Protein AF-A0A917U097-F1 (afdb_monomer_lite)

Organism: NCBI:tx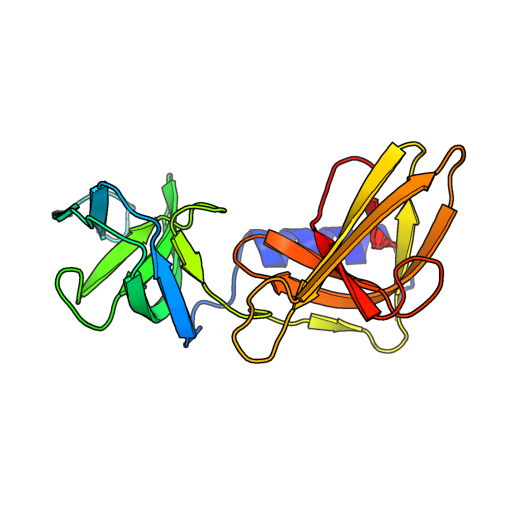id1763543

Foldseek 3Di:
DPPDQVVVVVVVVVCQVDPPWFWKAKKKAAAAKWKFFDADLQLDTPDIDIDGGRGIDIFIFGTWDQRHPPGIWTAGCDDPRHRTTTHQDQPGIFGADQAPKDFDVVWWKKKAAFAKFKWFDADPRLDGPDIDIDGDRHIDMFTFGIWGCHRNFIWTQTCDDPQHRTTTGDDPRIRID

Structure (mmCIF, N/CA/C/O backbone):
data_AF-A0A917U097-F1
#
_entry.id   AF-A0A917U097-F1
#
loop_
_atom_site.group_PDB
_atom_site.id
_atom_site.type_symbol
_atom_site.label_atom_id
_atom_site.label_alt_id
_atom_site.label_comp_id
_atom_site.label_asym_id
_atom_site.label_entity_id
_atom_site.label_seq_id
_atom_site.pdbx_PDB_ins_code
_atom_site.Cartn_x
_atom_site.Cartn_y
_atom_site.Cartn_z
_atom_site.occupancy
_atom_site.B_iso_or_equiv
_atom_site.auth_seq_id
_atom_site.auth_comp_id
_atom_site.auth_asym_id
_atom_site.auth_atom_id
_atom_site.pdbx_PDB_model_num
ATOM 1 N N . MET A 1 1 ? -10.148 -5.817 -28.723 1.00 47.31 1 MET A N 1
ATOM 2 C CA . MET A 1 1 ? -9.789 -4.987 -27.550 1.00 47.31 1 MET A CA 1
ATOM 3 C C . MET A 1 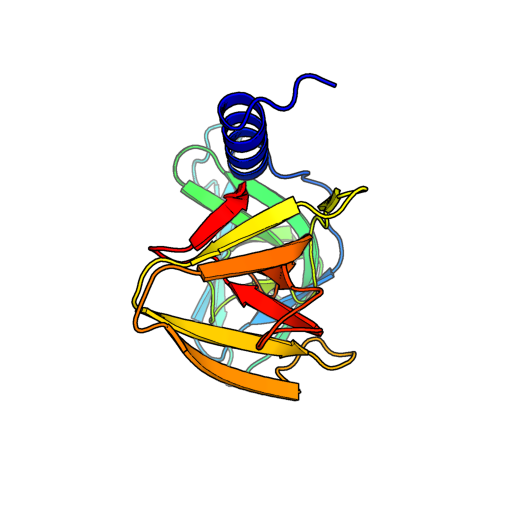1 ? -9.113 -3.718 -28.040 1.00 47.31 1 MET A C 1
ATOM 5 O O . MET A 1 1 ? -8.063 -3.801 -28.669 1.00 47.31 1 MET A O 1
ATOM 9 N N . THR A 1 2 ? -9.734 -2.559 -27.838 1.00 44.84 2 THR A N 1
ATOM 10 C CA . THR A 1 2 ? -9.171 -1.256 -28.214 1.00 44.84 2 THR A CA 1
ATOM 11 C C . THR A 1 2 ? -7.929 -0.998 -27.363 1.00 44.84 2 THR A C 1
ATOM 13 O O . THR A 1 2 ? -8.034 -0.864 -26.148 1.00 44.84 2 THR A O 1
ATOM 16 N N . ARG A 1 3 ? -6.742 -0.968 -27.978 1.00 54.97 3 ARG A N 1
ATOM 17 C CA . ARG A 1 3 ? -5.439 -0.729 -27.327 1.00 54.97 3 ARG A CA 1
ATOM 18 C C . ARG A 1 3 ? -5.280 0.734 -26.869 1.00 54.97 3 ARG A C 1
ATOM 20 O O . ARG A 1 3 ? -4.265 1.354 -27.155 1.00 54.97 3 ARG A O 1
ATOM 27 N N . ALA A 1 4 ? -6.306 1.313 -26.247 1.00 67.19 4 ALA A N 1
ATOM 28 C CA . ALA A 1 4 ? -6.385 2.729 -25.907 1.00 67.19 4 ALA A CA 1
ATOM 29 C C . ALA A 1 4 ? -5.796 2.983 -24.503 1.00 67.19 4 ALA A C 1
ATOM 31 O O . ALA A 1 4 ? -6.428 2.606 -23.511 1.00 67.19 4 ALA A O 1
ATOM 32 N N . PRO A 1 5 ? -4.631 3.652 -24.378 1.00 65.88 5 PRO A N 1
ATOM 33 C CA . PRO A 1 5 ? -3.979 3.885 -23.083 1.00 65.88 5 PRO A CA 1
ATOM 34 C C . PRO A 1 5 ? -4.837 4.697 -22.102 1.00 65.88 5 PRO A C 1
ATOM 36 O O . PRO A 1 5 ? -4.782 4.476 -20.895 1.00 65.88 5 PRO A O 1
ATOM 39 N N . ALA A 1 6 ? -5.677 5.604 -22.618 1.00 72.44 6 ALA A N 1
ATOM 40 C CA . ALA A 1 6 ? -6.589 6.410 -21.808 1.00 72.44 6 ALA A CA 1
ATOM 41 C C . ALA A 1 6 ? -7.612 5.551 -21.043 1.00 72.44 6 ALA A C 1
ATOM 43 O O . ALA A 1 6 ? -7.850 5.778 -19.859 1.00 72.44 6 ALA A O 1
ATOM 44 N N . LEU A 1 7 ? -8.165 4.524 -21.694 1.00 71.31 7 LEU A N 1
ATOM 45 C CA . LEU A 1 7 ? -9.131 3.604 -21.089 1.00 71.31 7 LEU A CA 1
ATOM 46 C C . LEU A 1 7 ? -8.482 2.741 -20.004 1.00 71.31 7 LEU A C 1
ATOM 48 O O . LEU A 1 7 ? -9.064 2.542 -18.942 1.00 71.31 7 LEU A O 1
ATOM 52 N N . ALA A 1 8 ? -7.249 2.287 -20.238 1.00 68.56 8 ALA A N 1
ATOM 53 C CA . ALA A 1 8 ? -6.501 1.526 -19.244 1.00 68.56 8 ALA A CA 1
ATOM 54 C C . ALA A 1 8 ? -6.185 2.372 -17.997 1.00 68.56 8 ALA A C 1
ATOM 56 O O . ALA A 1 8 ? -6.353 1.900 -16.877 1.00 68.56 8 ALA A O 1
ATOM 57 N N . ARG A 1 9 ? -5.820 3.649 -18.182 1.00 70.50 9 ARG A N 1
ATOM 58 C CA . ARG A 1 9 ? -5.611 4.592 -17.074 1.00 70.50 9 ARG A CA 1
ATOM 59 C C . ARG A 1 9 ? -6.892 4.858 -16.276 1.00 70.50 9 ARG A C 1
ATOM 61 O O . ARG A 1 9 ? -6.836 4.896 -15.052 1.00 70.50 9 ARG A O 1
ATOM 68 N N . LEU A 1 10 ? -8.031 5.037 -16.946 1.00 75.44 10 LEU A N 1
ATOM 69 C CA . LEU A 1 10 ? -9.327 5.216 -16.279 1.00 75.44 10 LEU A CA 1
ATOM 70 C C . LEU A 1 10 ? -9.738 3.973 -15.479 1.00 75.44 10 LEU A C 1
ATOM 72 O O . LEU A 1 10 ? -10.243 4.108 -14.369 1.00 75.44 10 LEU A O 1
ATOM 76 N N . ALA A 1 11 ? -9.474 2.772 -15.999 1.00 74.69 11 ALA A N 1
ATOM 77 C CA . ALA A 1 11 ? -9.719 1.528 -15.273 1.00 74.69 11 ALA A CA 1
ATOM 78 C C . ALA A 1 11 ? -8.824 1.396 -14.026 1.00 74.69 11 ALA A C 1
ATOM 80 O O . ALA A 1 11 ? -9.293 0.958 -12.974 1.00 74.69 11 ALA A O 1
ATOM 81 N N . ASP A 1 12 ? -7.555 1.810 -14.121 1.00 71.31 12 ASP A N 1
ATOM 82 C CA . ASP A 1 12 ? -6.637 1.829 -12.980 1.00 71.31 12 ASP A CA 1
ATOM 83 C C . ASP A 1 12 ? -7.121 2.815 -11.892 1.00 71.31 12 ASP A C 1
ATOM 85 O O . ASP A 1 12 ? -7.169 2.431 -10.722 1.00 71.31 12 ASP A O 1
ATOM 89 N N . LEU A 1 13 ? -7.585 4.017 -12.272 1.00 71.50 13 LEU A N 1
ATOM 90 C CA . LEU A 1 13 ? -8.191 5.001 -11.354 1.00 71.50 13 LEU A CA 1
ATOM 91 C C . LEU A 1 13 ? -9.476 4.479 -10.697 1.00 71.50 13 LEU A C 1
ATOM 93 O O . LEU A 1 13 ? -9.617 4.536 -9.478 1.00 71.50 13 LEU A O 1
ATOM 97 N N . LEU A 1 14 ? -10.384 3.890 -11.481 1.00 76.06 14 LEU A N 1
ATOM 98 C CA . LEU A 1 14 ? -11.638 3.337 -10.963 1.00 76.06 14 LEU A CA 1
ATOM 99 C C . LEU A 1 14 ? -11.381 2.291 -9.869 1.00 76.06 14 LEU A C 1
ATOM 101 O O . LEU A 1 14 ? -12.086 2.240 -8.866 1.00 76.06 14 LEU A O 1
ATOM 105 N N . ARG A 1 15 ? -10.341 1.469 -10.020 1.00 74.31 15 ARG A N 1
ATOM 106 C CA . ARG A 1 15 ? -9.974 0.457 -9.021 1.00 74.31 15 ARG A CA 1
ATOM 107 C C . ARG A 1 15 ? -9.357 1.058 -7.751 1.00 74.31 15 ARG A C 1
ATOM 109 O O . ARG A 1 15 ? -9.454 0.456 -6.680 1.00 74.31 15 ARG A O 1
ATOM 116 N N . GLU A 1 16 ? -8.706 2.215 -7.846 1.00 69.00 16 GLU A N 1
ATOM 117 C CA . GLU A 1 16 ? -8.232 2.962 -6.673 1.00 69.00 16 GLU A CA 1
ATOM 118 C C . GLU A 1 16 ? -9.391 3.596 -5.885 1.00 69.00 16 GLU A C 1
ATOM 120 O O . GLU A 1 16 ? -9.354 3.639 -4.643 1.00 69.00 16 GLU A O 1
ATOM 125 N N . ASP A 1 17 ? -10.426 4.040 -6.601 1.00 66.31 17 ASP A N 1
ATOM 126 C CA . ASP A 1 17 ? -11.622 4.661 -6.030 1.00 66.31 17 ASP A CA 1
ATOM 127 C C . ASP A 1 17 ? -12.582 3.629 -5.428 1.00 66.31 17 ASP A C 1
ATOM 129 O O . ASP A 1 17 ? -13.091 3.833 -4.321 1.00 66.31 17 ASP A O 1
ATOM 133 N N . TYR A 1 18 ? -12.744 2.483 -6.097 1.00 67.56 18 TYR A N 1
ATOM 134 C CA . TYR A 1 18 ? -13.654 1.398 -5.723 1.00 67.56 18 TYR A CA 1
ATOM 135 C C . TYR A 1 18 ? -12.886 0.102 -5.417 1.00 67.56 18 TYR A C 1
ATOM 137 O O . TYR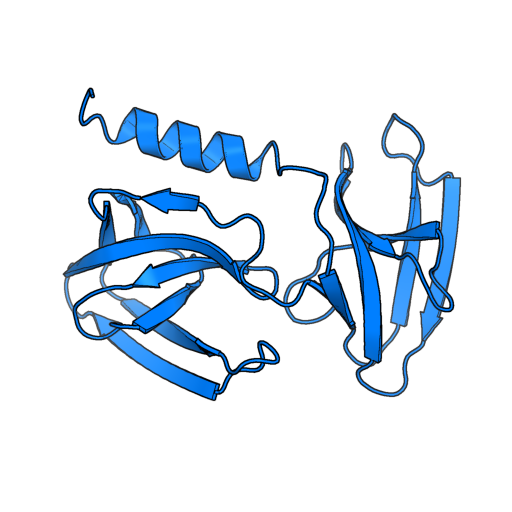 A 1 18 ? -12.930 -0.856 -6.196 1.00 67.56 18 TYR A O 1
ATOM 145 N N . PRO A 1 19 ? -12.155 0.032 -4.287 1.00 65.69 19 PRO A N 1
ATOM 146 C CA . PRO A 1 19 ? -11.470 -1.192 -3.902 1.00 65.69 19 PRO A CA 1
ATOM 147 C C . PRO A 1 19 ? -12.486 -2.304 -3.632 1.00 65.69 19 PRO A C 1
ATOM 149 O O . PRO A 1 19 ? -13.479 -2.085 -2.938 1.00 65.69 19 PRO A O 1
ATOM 152 N N . THR A 1 20 ? -12.211 -3.514 -4.123 1.00 67.75 20 THR A N 1
ATOM 153 C CA . THR A 1 20 ? -13.005 -4.702 -3.793 1.00 67.75 20 THR A CA 1
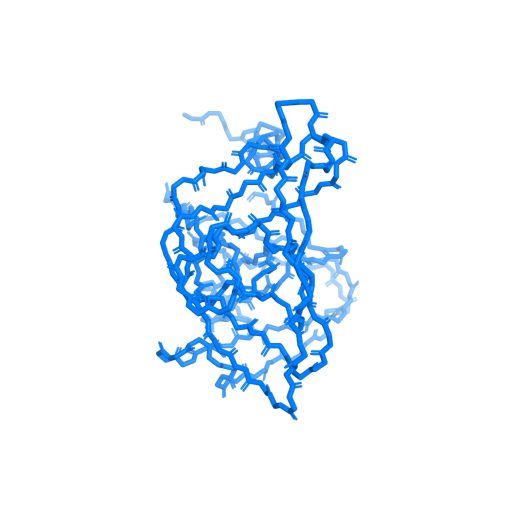ATOM 154 C C . THR A 1 20 ? -13.011 -4.882 -2.269 1.00 67.75 20 THR A C 1
ATOM 156 O O . THR A 1 20 ? -11.934 -5.040 -1.689 1.00 67.75 20 THR A O 1
ATOM 159 N N . PRO A 1 21 ? -14.174 -4.817 -1.596 1.00 63.47 21 PRO A N 1
ATOM 160 C CA . PRO A 1 21 ? -14.207 -4.683 -0.142 1.00 63.47 21 PRO A CA 1
ATOM 161 C C . PRO A 1 21 ? -13.820 -5.978 0.580 1.00 63.47 21 PRO A C 1
ATOM 163 O O . PRO A 1 21 ? -13.131 -5.930 1.599 1.00 63.47 21 PRO A O 1
ATOM 166 N N . ALA A 1 22 ? -14.224 -7.134 0.047 1.00 75.50 22 ALA A N 1
ATOM 167 C CA . ALA A 1 22 ? -13.952 -8.434 0.651 1.00 75.50 22 ALA A CA 1
ATOM 168 C C . ALA A 1 22 ? -12.469 -8.795 0.504 1.00 75.50 22 ALA A C 1
ATOM 170 O O . ALA A 1 22 ? -12.017 -9.252 -0.548 1.00 75.50 22 ALA A O 1
ATOM 171 N N . VAL A 1 23 ? -11.708 -8.561 1.570 1.00 81.38 23 VAL A N 1
ATOM 172 C CA . VAL A 1 23 ? -10.285 -8.865 1.628 1.00 81.38 23 VAL A CA 1
ATOM 173 C C . VAL A 1 23 ? -9.967 -9.455 2.988 1.00 81.38 23 VAL A C 1
ATOM 175 O O . VAL A 1 23 ? -9.967 -8.744 3.992 1.00 81.38 23 VAL A O 1
ATOM 178 N N . SER A 1 24 ? -9.609 -10.734 2.992 1.00 89.44 24 SER A N 1
ATOM 179 C CA . SER A 1 24 ? -9.123 -11.422 4.183 1.00 89.44 24 SER A CA 1
ATOM 180 C C . SER A 1 24 ? -7.601 -11.450 4.216 1.00 89.44 24 SER A C 1
ATOM 182 O O . SER A 1 24 ? -6.954 -11.688 3.196 1.00 89.44 24 SER A O 1
ATOM 184 N N . GLY A 1 25 ? -7.015 -11.219 5.387 1.00 92.38 25 GLY A N 1
ATOM 185 C CA . GLY A 1 25 ? -5.570 -11.321 5.559 1.00 92.38 25 GLY A CA 1
ATOM 186 C C . GLY A 1 25 ? -5.082 -10.824 6.911 1.00 92.38 25 GLY A C 1
ATOM 187 O O . GLY A 1 25 ? -5.863 -10.604 7.836 1.00 92.38 25 GLY A O 1
ATOM 188 N N . VAL A 1 26 ? -3.768 -10.642 7.011 1.00 94.94 26 VAL A N 1
ATOM 189 C CA . VAL A 1 26 ? -3.094 -10.224 8.242 1.00 94.94 26 VAL A CA 1
ATOM 190 C C . VAL A 1 26 ? -2.649 -8.771 8.117 1.00 94.94 26 VAL A C 1
ATOM 192 O O . VAL A 1 26 ? -1.846 -8.422 7.252 1.00 94.94 26 VAL A O 1
ATOM 195 N N . VAL A 1 27 ? -3.147 -7.913 9.002 1.00 95.94 27 VAL A N 1
ATOM 196 C CA . VAL A 1 27 ? -2.674 -6.539 9.165 1.00 95.94 27 VAL A CA 1
ATOM 197 C C . VAL A 1 27 ? -1.518 -6.536 10.154 1.00 95.94 27 VAL A C 1
ATOM 199 O O . VAL A 1 27 ? -1.684 -6.894 11.320 1.00 95.94 27 VAL A O 1
ATOM 202 N N . ARG A 1 28 ? -0.348 -6.088 9.702 1.00 95.81 28 ARG A N 1
ATOM 203 C CA . ARG A 1 28 ? 0.805 -5.813 10.559 1.00 95.81 28 ARG A CA 1
ATOM 204 C C . ARG A 1 28 ? 0.717 -4.396 11.111 1.00 95.81 28 ARG A C 1
ATOM 206 O O . ARG A 1 28 ? 0.591 -3.439 10.344 1.00 95.81 28 ARG A O 1
ATOM 213 N N . PHE A 1 29 ? 0.862 -4.288 12.423 1.00 96.81 29 PHE A N 1
ATOM 214 C CA . PHE A 1 29 ? 0.934 -3.055 13.191 1.00 96.81 29 PHE A CA 1
ATOM 215 C C . PHE A 1 29 ? 2.374 -2.828 13.648 1.00 96.81 29 PHE A C 1
ATOM 217 O O . PHE A 1 29 ? 2.995 -3.744 14.184 1.00 96.81 29 PHE A O 1
ATOM 224 N N . SER A 1 30 ? 2.914 -1.631 13.437 1.00 96.44 30 SER A N 1
ATOM 225 C CA . SER A 1 30 ? 4.176 -1.209 14.051 1.00 96.44 30 SER A CA 1
ATOM 226 C C . SER A 1 30 ? 4.031 -1.084 15.573 1.00 96.44 30 SER A C 1
ATOM 228 O O . SER A 1 30 ? 2.929 -1.131 16.104 1.00 96.44 30 SER A O 1
ATOM 230 N N . ALA A 1 31 ? 5.135 -0.882 16.291 1.00 97.06 31 ALA A N 1
ATOM 231 C CA . ALA A 1 31 ? 5.037 -0.372 17.657 1.00 97.06 31 ALA A CA 1
ATOM 232 C C . ALA A 1 31 ? 4.399 1.035 17.660 1.00 97.06 31 ALA A C 1
ATOM 234 O O . ALA A 1 31 ? 4.497 1.771 16.669 1.00 97.06 31 ALA A O 1
ATOM 235 N N . GLY A 1 32 ? 3.772 1.406 18.775 1.00 97.19 32 GLY A N 1
ATOM 236 C CA . GLY A 1 32 ? 3.142 2.705 18.996 1.00 97.19 32 GLY A CA 1
ATOM 237 C C . GLY A 1 32 ? 1.637 2.630 19.254 1.00 97.19 32 GLY A C 1
ATOM 238 O O . GLY A 1 32 ? 1.073 1.571 19.531 1.00 97.19 32 GLY A O 1
ATOM 239 N N . THR A 1 33 ? 0.989 3.793 19.194 1.00 97.19 33 THR A N 1
ATOM 240 C CA . THR A 1 33 ? -0.451 3.930 19.432 1.00 97.19 33 THR A CA 1
ATOM 241 C C . THR A 1 33 ? -1.237 3.776 18.136 1.00 97.19 33 THR A C 1
ATOM 243 O O . THR A 1 33 ? -0.958 4.416 17.117 1.00 97.19 33 THR A O 1
ATOM 246 N N . HIS A 1 34 ? -2.284 2.964 18.187 1.00 97.62 34 HIS A N 1
ATOM 247 C CA . HIS A 1 34 ? -3.242 2.788 17.112 1.00 97.62 34 HIS A CA 1
ATOM 248 C C . HIS A 1 34 ? -4.651 3.029 17.623 1.00 97.62 34 HIS A C 1
ATOM 250 O O . HIS A 1 34 ? -4.998 2.647 18.735 1.00 97.62 34 HIS A O 1
ATOM 256 N N . ILE A 1 35 ? -5.470 3.641 16.776 1.00 97.50 35 ILE A N 1
ATOM 257 C CA . ILE A 1 35 ? -6.869 3.901 17.080 1.00 97.50 35 ILE A CA 1
ATOM 258 C C . ILE A 1 35 ? -7.710 3.152 16.052 1.00 97.50 35 ILE A C 1
ATOM 260 O O . ILE A 1 35 ? -7.498 3.290 14.843 1.00 97.50 35 ILE A O 1
ATOM 264 N N . GLY A 1 36 ? -8.622 2.324 16.549 1.00 97.75 36 GLY A N 1
ATOM 265 C CA . GLY A 1 36 ? -9.710 1.757 15.771 1.00 97.75 36 GLY A CA 1
ATOM 266 C C . GLY A 1 36 ? -10.954 2.625 15.917 1.00 97.75 36 GLY A C 1
ATOM 267 O O . GLY A 1 36 ? -11.222 3.152 16.996 1.00 97.75 36 GLY A O 1
ATOM 268 N N . TYR A 1 37 ? -11.724 2.748 14.844 1.00 98.25 37 TYR A N 1
ATOM 269 C CA . TYR A 1 37 ? -12.938 3.558 14.790 1.00 98.25 37 TYR A CA 1
ATOM 270 C C . TYR A 1 37 ? -14.137 2.720 14.357 1.00 98.25 37 TYR A C 1
ATOM 272 O O . TYR A 1 37 ? -13.994 1.742 13.630 1.00 98.25 37 TYR A O 1
ATOM 280 N N . GLN A 1 38 ? -15.328 3.125 14.763 1.00 97.88 38 GLN A N 1
ATOM 281 C CA . GLN A 1 38 ? -16.568 2.746 14.099 1.00 97.88 38 GLN A CA 1
ATOM 282 C C . GLN A 1 38 ? -17.124 3.983 13.410 1.00 97.88 38 GLN A C 1
ATOM 284 O O . GLN A 1 38 ? -16.989 5.096 13.925 1.00 97.88 38 GLN A O 1
ATOM 289 N N . PHE A 1 39 ? -17.710 3.781 12.235 1.00 96.62 39 PHE A N 1
ATOM 290 C CA . PHE A 1 39 ? -18.291 4.854 11.445 1.00 96.62 39 PHE A CA 1
ATOM 291 C C . PHE A 1 39 ? -19.760 4.562 11.168 1.00 96.62 39 PHE A C 1
ATOM 293 O O . PHE A 1 39 ? -20.130 3.406 10.958 1.00 96.62 39 PHE A O 1
ATOM 300 N N . ASN A 1 40 ? -20.584 5.606 11.124 1.00 94.25 40 ASN A N 1
ATOM 301 C CA . ASN A 1 40 ? -21.899 5.509 10.499 1.00 94.25 40 ASN A CA 1
ATOM 302 C C . ASN A 1 40 ? -21.781 5.569 8.963 1.00 94.25 40 ASN A C 1
ATOM 304 O O . ASN A 1 40 ? -20.693 5.751 8.410 1.00 94.25 40 ASN A O 1
ATOM 308 N N . ALA A 1 41 ? -22.916 5.452 8.268 1.00 90.19 41 ALA A N 1
ATOM 309 C CA . ALA A 1 41 ? -22.964 5.484 6.805 1.00 90.19 41 ALA A CA 1
ATOM 310 C C . ALA A 1 41 ? -22.419 6.791 6.191 1.00 90.19 41 ALA A C 1
ATOM 312 O O . ALA A 1 41 ? -21.909 6.766 5.078 1.00 90.19 41 ALA A O 1
ATOM 313 N N . ALA A 1 42 ? -22.464 7.908 6.926 1.00 93.12 42 ALA A N 1
ATOM 314 C CA . ALA A 1 42 ? -21.923 9.198 6.493 1.00 93.12 42 ALA A CA 1
ATOM 315 C C . ALA A 1 42 ? -20.412 9.362 6.772 1.00 93.12 42 ALA A C 1
ATOM 317 O O . ALA A 1 42 ? -19.850 10.429 6.526 1.00 93.12 42 ALA A O 1
ATOM 318 N N . GLY A 1 43 ? -19.737 8.345 7.324 1.00 93.00 43 GLY A N 1
ATOM 319 C CA . GLY A 1 43 ? -18.312 8.412 7.676 1.00 93.00 43 GLY A CA 1
ATOM 320 C C . GLY A 1 43 ? -18.010 9.188 8.968 1.00 93.00 43 GLY A C 1
ATOM 321 O O . GLY A 1 43 ? -16.851 9.538 9.236 1.00 93.00 43 GLY A O 1
ATOM 322 N N . GLN A 1 44 ? -19.026 9.467 9.790 1.00 95.12 44 GLN A N 1
ATOM 323 C CA . GLN A 1 44 ? -18.852 10.085 11.107 1.00 95.12 44 GLN A CA 1
ATOM 324 C C . GLN A 1 44 ? -18.458 9.026 12.134 1.00 95.12 44 GLN A C 1
ATOM 326 O O . GLN A 1 44 ? -18.969 7.908 12.102 1.00 95.12 44 GLN A O 1
ATOM 331 N N . ILE A 1 45 ? -17.548 9.379 13.042 1.00 97.50 45 ILE A N 1
ATOM 332 C CA . ILE A 1 45 ? -17.067 8.471 14.088 1.00 97.50 45 ILE A CA 1
ATOM 333 C C . ILE A 1 45 ? -18.182 8.279 15.118 1.00 97.50 45 ILE A C 1
ATOM 335 O O . ILE A 1 45 ? -18.623 9.250 15.725 1.00 97.50 45 ILE A O 1
ATOM 339 N N . THR A 1 46 ? -18.608 7.037 15.329 1.00 97.88 46 THR A N 1
ATOM 340 C CA . THR A 1 46 ? -19.604 6.665 16.349 1.00 97.88 46 THR A CA 1
ATOM 341 C C . THR A 1 46 ? -18.964 6.050 17.588 1.00 97.88 46 THR A C 1
ATOM 343 O O . THR A 1 46 ? -19.503 6.162 18.683 1.00 97.88 46 THR A O 1
ATOM 346 N N . ALA A 1 47 ? -17.791 5.434 17.434 1.00 97.94 47 ALA A N 1
ATOM 347 C CA . ALA A 1 47 ? -16.986 4.925 18.535 1.00 97.94 47 ALA A CA 1
ATOM 348 C C . ALA A 1 47 ? -15.502 4.942 18.166 1.00 97.94 47 ALA A C 1
ATOM 350 O O . ALA A 1 47 ? -15.134 4.861 16.992 1.00 97.94 47 ALA A O 1
ATOM 351 N N . GLN A 1 48 ? -14.638 4.990 19.176 1.00 97.81 48 GLN A N 1
ATOM 352 C CA . GLN A 1 48 ? -13.197 4.844 19.007 1.00 97.81 48 GLN A CA 1
ATOM 353 C C . GLN A 1 48 ? -12.599 4.001 20.129 1.00 97.81 48 GLN A C 1
ATOM 355 O O . GLN A 1 48 ? -13.113 3.986 21.247 1.00 97.81 48 GLN A O 1
ATOM 360 N N . LYS A 1 49 ? -11.503 3.306 19.831 1.00 98.19 49 LYS A N 1
ATOM 361 C CA . LYS A 1 49 ? -10.752 2.506 20.799 1.00 98.19 49 LYS A CA 1
ATOM 362 C C . LYS A 1 49 ? -9.259 2.648 20.541 1.00 98.19 49 LYS A C 1
ATOM 364 O O . LYS A 1 49 ? -8.809 2.469 19.411 1.00 98.19 49 LYS A O 1
ATOM 369 N N . SER A 1 50 ? -8.507 2.961 21.592 1.00 97.19 50 SER A N 1
ATOM 370 C CA . SER A 1 50 ? -7.049 3.081 21.543 1.00 97.19 50 SER A CA 1
ATOM 371 C C . SER A 1 50 ? -6.376 1.761 21.922 1.00 97.19 50 SER A C 1
ATOM 373 O O . SER A 1 50 ? -6.846 1.043 22.804 1.00 97.19 50 SER A O 1
ATOM 375 N N . LEU A 1 51 ? -5.271 1.453 21.255 1.00 97.25 51 LEU A N 1
ATOM 376 C CA . LEU A 1 51 ? -4.396 0.318 21.511 1.00 97.25 51 LEU A CA 1
ATOM 377 C C . LEU A 1 51 ? -2.948 0.806 21.455 1.00 97.25 51 LEU A C 1
ATOM 379 O O . LEU A 1 51 ? -2.509 1.313 20.425 1.00 97.25 51 LEU A O 1
ATOM 383 N N . PHE A 1 52 ? -2.198 0.606 22.534 1.00 97.75 52 PHE A N 1
ATOM 384 C CA . PHE A 1 52 ? -0.753 0.806 22.545 1.00 97.75 52 PHE A CA 1
ATOM 385 C C . PHE A 1 52 ? -0.030 -0.531 22.367 1.00 97.75 52 PHE A C 1
ATOM 387 O O . PHE A 1 52 ? -0.356 -1.513 23.035 1.00 97.75 52 PHE A O 1
ATOM 394 N N . LEU A 1 53 ? 0.963 -0.562 21.479 1.00 97.75 53 LEU A N 1
ATOM 395 C CA . LEU A 1 53 ? 1.815 -1.718 21.229 1.00 97.75 53 LEU A CA 1
ATOM 396 C C . LEU A 1 53 ? 3.278 -1.364 21.513 1.00 97.75 53 LEU A C 1
ATOM 398 O O . LEU A 1 53 ? 3.851 -0.500 20.855 1.00 97.75 53 LEU A O 1
ATOM 402 N N . SER A 1 54 ? 3.916 -2.076 22.444 1.00 97.25 54 SER A N 1
ATOM 403 C CA . SER A 1 54 ? 5.347 -1.899 22.750 1.00 97.25 54 SER A CA 1
ATOM 404 C C . SER A 1 54 ? 6.281 -2.465 21.673 1.00 97.25 54 SER A C 1
ATOM 406 O O . SER A 1 54 ? 7.467 -2.150 21.645 1.00 97.25 54 SER A O 1
ATOM 408 N N . ARG A 1 55 ? 5.755 -3.303 20.776 1.00 96.75 55 ARG A N 1
ATOM 409 C CA . ARG A 1 55 ? 6.467 -3.928 19.656 1.00 96.75 55 ARG A CA 1
ATOM 410 C C . ARG A 1 55 ? 5.512 -4.158 18.491 1.00 96.75 55 ARG A C 1
ATOM 412 O O . ARG A 1 55 ? 4.299 -4.128 18.675 1.00 96.75 55 ARG A O 1
ATOM 419 N N . THR A 1 56 ? 6.059 -4.445 17.313 1.00 95.44 56 THR A N 1
ATOM 420 C CA . THR A 1 56 ? 5.266 -4.869 16.153 1.00 95.44 56 THR A CA 1
ATOM 421 C C . THR A 1 56 ? 4.354 -6.041 16.522 1.00 95.44 56 THR A C 1
ATOM 423 O O . THR A 1 56 ? 4.788 -6.987 17.180 1.00 95.44 56 THR A O 1
ATOM 426 N N . SER A 1 57 ? 3.102 -5.982 16.079 1.00 96.56 57 SER A N 1
ATOM 427 C CA . SER A 1 57 ? 2.104 -7.033 16.278 1.00 96.56 57 SER A CA 1
ATOM 428 C C . SER A 1 57 ? 1.274 -7.231 15.009 1.00 96.56 57 SER A C 1
ATOM 430 O O . SER A 1 57 ? 1.445 -6.518 14.017 1.00 96.56 57 SER A O 1
ATOM 432 N N . ALA A 1 58 ? 0.381 -8.212 15.019 1.00 96.00 58 ALA A N 1
ATOM 433 C CA . ALA A 1 58 ? -0.478 -8.529 13.892 1.00 96.00 58 ALA A CA 1
ATOM 434 C C . ALA A 1 58 ? -1.904 -8.851 14.348 1.00 96.00 58 ALA A C 1
ATOM 436 O O . ALA A 1 58 ? -2.113 -9.378 15.439 1.00 96.00 58 ALA A O 1
ATOM 437 N N . ALA A 1 59 ? -2.875 -8.540 13.494 1.00 97.19 59 ALA A N 1
ATOM 438 C CA . ALA A 1 59 ? -4.272 -8.920 13.669 1.00 97.19 59 ALA A CA 1
ATOM 439 C C . ALA A 1 59 ? -4.887 -9.284 12.314 1.00 97.19 59 ALA A C 1
ATOM 441 O O . ALA A 1 59 ? -4.395 -8.871 11.264 1.00 97.19 59 ALA A O 1
ATOM 442 N N . ASN A 1 60 ? -5.969 -10.046 12.334 1.00 96.94 60 ASN A N 1
ATOM 443 C CA . ASN A 1 60 ? -6.692 -10.448 11.141 1.00 96.94 60 ASN A CA 1
ATOM 444 C C . ASN A 1 60 ? -7.655 -9.342 10.701 1.00 96.94 60 ASN A C 1
ATOM 446 O O . ASN A 1 60 ? -8.207 -8.601 11.519 1.00 96.94 60 ASN A O 1
ATOM 450 N N . THR A 1 61 ? -7.860 -9.256 9.391 1.00 95.81 61 THR A N 1
ATOM 451 C CA . THR A 1 61 ? -8.881 -8.428 8.752 1.00 95.81 61 THR A CA 1
ATOM 452 C C . THR A 1 61 ? -9.679 -9.262 7.769 1.00 95.81 61 THR A C 1
ATOM 454 O O . THR A 1 61 ? -9.163 -10.239 7.229 1.00 95.81 61 THR A O 1
ATOM 457 N N . ASP A 1 62 ? -10.915 -8.853 7.520 1.00 94.31 62 ASP A N 1
ATOM 458 C CA . ASP A 1 62 ? -11.821 -9.432 6.520 1.00 94.31 62 ASP A CA 1
ATOM 459 C C . ASP A 1 62 ? -12.403 -8.380 5.552 1.00 94.31 62 ASP A C 1
ATOM 461 O O . ASP A 1 62 ? -13.131 -8.709 4.613 1.00 94.31 62 ASP A O 1
ATOM 465 N N . LEU A 1 63 ? -12.063 -7.104 5.758 1.00 91.62 63 LEU A N 1
ATOM 466 C CA . LEU A 1 63 ? -12.544 -5.983 4.959 1.00 91.62 63 LEU A CA 1
ATOM 467 C C . LEU A 1 63 ? -11.439 -4.952 4.745 1.00 91.62 63 LEU A C 1
ATOM 469 O O . LEU A 1 63 ? -10.778 -4.537 5.699 1.00 91.62 63 LEU A O 1
ATOM 473 N N . ARG A 1 64 ? -11.306 -4.464 3.510 1.00 90.69 64 ARG A N 1
ATOM 474 C CA . ARG A 1 64 ? -10.562 -3.241 3.181 1.00 90.69 64 ARG A CA 1
ATOM 475 C C . ARG A 1 64 ? -11.504 -2.268 2.487 1.00 90.69 64 ARG A C 1
ATOM 477 O O . ARG A 1 64 ? -11.867 -2.479 1.338 1.00 90.69 64 ARG A O 1
ATOM 484 N N . ILE A 1 65 ? -11.874 -1.189 3.166 1.00 89.19 65 ILE A N 1
ATOM 485 C CA . ILE A 1 65 ? -12.921 -0.274 2.698 1.00 89.19 65 ILE A CA 1
ATOM 486 C C . ILE A 1 65 ? -12.447 1.174 2.679 1.00 89.19 65 ILE A C 1
ATOM 488 O O . ILE A 1 65 ? -11.658 1.594 3.526 1.00 89.19 65 ILE A O 1
ATOM 492 N N . ARG A 1 66 ? -12.947 1.949 1.713 1.00 89.69 66 ARG A N 1
ATOM 493 C CA . ARG A 1 66 ? -12.849 3.407 1.734 1.00 89.69 66 ARG A CA 1
ATOM 494 C C . ARG A 1 66 ? -14.021 3.973 2.535 1.00 89.69 66 ARG A C 1
ATOM 496 O O . ARG A 1 66 ? -15.173 3.793 2.163 1.00 89.69 66 ARG A O 1
ATOM 503 N N . VAL A 1 67 ? -13.715 4.656 3.630 1.00 91.50 67 VAL A N 1
ATOM 504 C CA . VAL A 1 67 ? -14.694 5.379 4.447 1.00 91.50 67 VAL A CA 1
ATOM 505 C C . VAL A 1 67 ? -14.878 6.780 3.865 1.00 91.50 67 VAL A C 1
ATOM 507 O O . VAL A 1 67 ? -13.894 7.487 3.617 1.00 91.50 67 VAL A O 1
ATOM 510 N N . GLN A 1 68 ? -16.136 7.171 3.644 1.00 89.06 68 GLN A N 1
ATOM 511 C CA . GLN A 1 68 ? -16.515 8.457 3.058 1.00 89.06 68 GLN A CA 1
ATOM 512 C C . GLN A 1 68 ? -15.893 9.632 3.824 1.00 89.06 68 GLN A C 1
ATOM 514 O O . GLN A 1 68 ? -15.915 9.667 5.052 1.00 89.06 68 GLN A O 1
ATOM 519 N N . GLY A 1 69 ? -15.297 10.580 3.092 1.00 89.25 69 GLY A N 1
ATOM 520 C CA . GLY A 1 69 ? -14.653 11.767 3.670 1.00 89.25 69 GLY A CA 1
ATOM 521 C C . GLY A 1 69 ? -13.404 11.485 4.517 1.00 89.25 69 GLY A C 1
ATOM 522 O O . GLY A 1 69 ? -12.914 12.389 5.189 1.00 89.25 69 GLY A O 1
ATOM 523 N N . ARG A 1 70 ? -12.889 10.246 4.525 1.00 89.69 70 ARG A N 1
ATOM 524 C CA . ARG A 1 70 ? -11.735 9.844 5.343 1.00 89.69 70 ARG A CA 1
ATOM 525 C C . ARG A 1 70 ? -10.621 9.241 4.492 1.00 89.69 70 ARG A C 1
ATOM 527 O O . ARG A 1 70 ? -9.653 9.911 4.159 1.00 89.69 70 ARG A O 1
ATOM 534 N N . GLY A 1 71 ? -10.728 7.961 4.158 1.00 90.44 71 GLY A N 1
ATOM 535 C CA . GLY A 1 71 ? -9.630 7.202 3.572 1.00 90.44 71 GLY A CA 1
ATOM 536 C C . GLY A 1 71 ? -9.863 5.704 3.668 1.00 90.44 71 GLY A C 1
ATOM 537 O O . GLY A 1 71 ? -10.991 5.257 3.851 1.00 90.44 71 GLY A O 1
ATOM 538 N N . LEU A 1 72 ? -8.796 4.923 3.529 1.00 90.75 72 LEU A N 1
ATOM 539 C CA . LEU A 1 72 ? -8.860 3.463 3.558 1.00 90.75 72 LEU A CA 1
ATOM 540 C C . LEU A 1 72 ? -8.702 2.918 4.980 1.00 90.75 72 LEU A C 1
ATOM 542 O O . LEU A 1 72 ? -7.863 3.395 5.744 1.00 90.75 72 LEU A O 1
ATOM 546 N N . TYR A 1 73 ? -9.480 1.889 5.307 1.00 94.38 73 TYR A N 1
ATOM 547 C CA . TYR A 1 73 ? -9.500 1.233 6.612 1.00 94.38 73 TYR A CA 1
ATOM 548 C C . TYR A 1 73 ? -9.580 -0.290 6.480 1.00 94.38 73 TYR A C 1
ATOM 550 O O . TYR A 1 73 ? -10.103 -0.811 5.492 1.00 94.38 73 TYR A O 1
ATOM 558 N N . TYR A 1 74 ? -9.090 -0.985 7.506 1.00 95.12 74 TYR A N 1
ATOM 559 C CA . TYR A 1 74 ? -9.176 -2.434 7.681 1.00 95.12 74 TYR A CA 1
ATOM 560 C C . TYR A 1 74 ? -10.096 -2.770 8.849 1.00 95.12 74 TYR A C 1
ATOM 562 O O . TYR A 1 74 ? -9.911 -2.205 9.930 1.00 95.12 74 TYR A O 1
ATOM 570 N N . ARG A 1 75 ? -11.062 -3.675 8.667 1.00 96.06 75 ARG A N 1
ATOM 571 C CA . ARG A 1 75 ? -11.895 -4.144 9.787 1.00 96.06 75 ARG A CA 1
ATOM 572 C C . ARG A 1 75 ? -11.151 -5.234 10.529 1.00 96.06 75 ARG A C 1
ATOM 574 O O . ARG A 1 75 ? -10.940 -6.311 9.989 1.00 96.06 75 ARG A O 1
ATOM 581 N N . ILE A 1 76 ? -10.777 -4.959 11.768 1.00 97.88 76 ILE A N 1
ATOM 582 C CA . ILE A 1 76 ? -10.040 -5.918 12.582 1.00 97.88 76 ILE A CA 1
ATOM 583 C C . ILE A 1 76 ? -11.015 -6.930 13.186 1.00 97.88 76 ILE A C 1
ATOM 585 O O . ILE A 1 76 ? -12.040 -6.545 13.750 1.00 97.88 76 ILE A O 1
ATOM 589 N N . THR A 1 77 ? -10.706 -8.221 13.070 1.00 97.75 77 THR A N 1
ATOM 590 C CA . THR A 1 77 ? -11.610 -9.311 13.487 1.00 97.75 77 THR A CA 1
ATOM 591 C C . THR A 1 77 ? -11.201 -9.993 14.790 1.00 97.75 77 THR A C 1
ATOM 593 O O . THR A 1 77 ? -11.992 -10.735 15.362 1.00 97.75 77 THR A O 1
ATOM 596 N N . ASN A 1 78 ? -9.997 -9.730 15.303 1.00 97.19 78 ASN A N 1
ATOM 597 C CA . ASN A 1 78 ? -9.493 -10.317 16.544 1.00 97.19 78 ASN A CA 1
ATOM 598 C C . ASN A 1 78 ? -8.641 -9.336 17.374 1.00 97.19 78 ASN A C 1
ATOM 600 O O . ASN A 1 78 ? -8.220 -8.277 16.909 1.00 97.19 78 ASN A O 1
ATOM 604 N N . GLY A 1 79 ? -8.392 -9.702 18.635 1.00 95.81 79 GLY A N 1
ATOM 605 C CA . GLY A 1 79 ? -7.626 -8.886 19.580 1.00 95.81 79 GLY A CA 1
ATOM 606 C C . GLY A 1 79 ? -8.375 -7.639 20.062 1.00 95.81 79 GLY A C 1
ATOM 607 O O . GLY A 1 79 ? -9.592 -7.525 19.936 1.00 95.81 79 GLY A O 1
ATOM 608 N N . THR A 1 80 ? -7.642 -6.678 20.628 1.00 96.62 80 THR A N 1
ATOM 609 C CA . THR A 1 80 ? -8.221 -5.504 21.310 1.00 96.62 80 THR A CA 1
ATOM 610 C C . THR A 1 80 ? -9.092 -4.628 20.404 1.00 96.62 80 THR A C 1
ATOM 612 O O . THR A 1 80 ? -10.088 -4.064 20.862 1.00 96.62 80 THR A O 1
ATOM 615 N N . LEU A 1 81 ? -8.737 -4.519 19.120 1.00 97.81 81 LEU A N 1
ATOM 616 C CA . LEU A 1 81 ? -9.466 -3.725 18.124 1.00 97.81 81 LEU A CA 1
ATOM 617 C C . LEU A 1 81 ? -10.532 -4.532 17.363 1.00 97.81 81 LEU A C 1
ATOM 619 O O . LEU A 1 81 ? -11.060 -4.022 16.378 1.00 97.81 81 LEU A O 1
ATOM 623 N N . ALA A 1 82 ? -10.872 -5.753 17.793 1.00 97.81 82 ALA A N 1
ATOM 624 C CA . ALA A 1 82 ? -11.924 -6.544 17.155 1.00 97.81 82 ALA A CA 1
ATOM 625 C C . ALA A 1 82 ? -13.235 -5.742 17.023 1.00 97.81 82 ALA A C 1
ATOM 627 O O . ALA A 1 82 ? -13.703 -5.134 17.989 1.00 97.81 82 ALA A O 1
ATOM 628 N N . GLY A 1 83 ? -13.797 -5.711 15.812 1.00 96.88 83 GLY A N 1
ATOM 629 C CA . GLY A 1 83 ? -15.000 -4.947 15.468 1.00 96.88 83 GLY A CA 1
ATOM 630 C C . GLY A 1 83 ? -14.766 -3.467 15.129 1.00 96.88 83 GLY A C 1
ATOM 631 O O . GLY A 1 83 ? -15.731 -2.762 14.828 1.00 96.88 83 GLY A O 1
ATOM 632 N N . TYR A 1 84 ? -13.517 -2.986 15.147 1.00 98.31 84 TYR A N 1
ATOM 633 C CA . TYR A 1 84 ? -13.155 -1.614 14.780 1.00 98.31 84 TYR A CA 1
ATOM 634 C C . TYR A 1 84 ? -12.402 -1.561 13.444 1.00 98.31 84 TYR A C 1
ATOM 636 O O . TYR A 1 84 ? -11.668 -2.473 13.061 1.00 98.31 84 TYR A O 1
ATOM 644 N N . LEU A 1 85 ? -12.561 -0.440 12.746 1.00 97.38 85 LEU A N 1
ATOM 645 C CA . LEU A 1 85 ? -11.845 -0.080 11.531 1.00 97.38 85 LEU A CA 1
ATOM 646 C C . LEU A 1 85 ? -10.549 0.661 11.885 1.00 97.38 85 LEU A C 1
ATOM 648 O O . LEU A 1 85 ? -10.581 1.771 12.418 1.00 97.38 85 LEU A O 1
ATOM 652 N N . ALA A 1 86 ? -9.399 0.073 11.565 1.00 97.31 86 ALA A N 1
ATOM 653 C CA . ALA A 1 86 ? -8.084 0.694 11.720 1.00 97.31 86 ALA A CA 1
ATOM 654 C C . ALA A 1 86 ? -7.627 1.319 10.393 1.00 97.31 86 ALA A C 1
ATOM 656 O O . ALA A 1 86 ? -7.746 0.694 9.341 1.00 97.31 86 ALA A O 1
ATOM 657 N N . SER A 1 87 ? -7.100 2.546 10.413 1.00 95.94 87 SER A N 1
A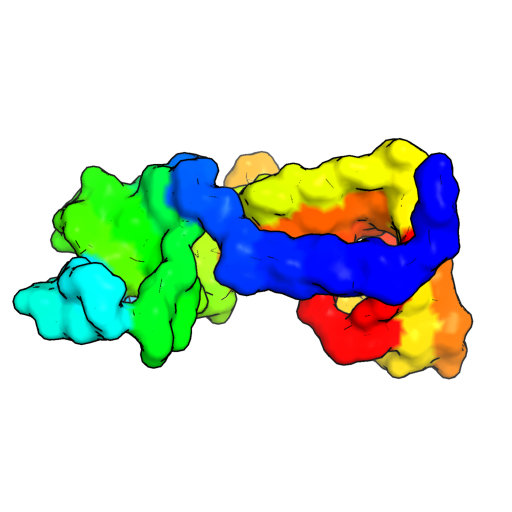TOM 658 C CA . SER A 1 87 ? -6.716 3.237 9.172 1.00 95.94 87 SER A CA 1
ATOM 659 C C . SER A 1 87 ? -5.529 2.567 8.475 1.00 95.94 87 SER A C 1
ATOM 661 O O . SER A 1 87 ? -4.544 2.184 9.112 1.00 95.94 87 SER A O 1
ATOM 663 N N . ALA A 1 88 ? -5.598 2.456 7.151 1.00 93.12 88 ALA A N 1
ATOM 664 C CA . ALA A 1 88 ? -4.523 1.928 6.327 1.00 93.12 88 ALA A CA 1
ATOM 665 C C . ALA A 1 88 ? -3.421 2.982 6.171 1.00 93.12 88 ALA A C 1
ATOM 667 O O . ALA A 1 88 ? -3.597 3.974 5.467 1.00 93.12 88 ALA A O 1
ATOM 668 N N . VAL A 1 89 ? -2.279 2.766 6.827 1.00 92.06 89 VAL A N 1
ATOM 669 C CA . VAL A 1 89 ? -1.140 3.693 6.788 1.00 92.06 89 VAL A CA 1
ATOM 670 C C . VAL A 1 89 ? 0.121 2.920 6.410 1.00 92.06 89 VAL A C 1
ATOM 672 O O . VAL A 1 89 ? 0.599 2.112 7.214 1.00 92.06 89 VAL A O 1
ATOM 675 N N . PRO A 1 90 ? 0.680 3.140 5.203 1.00 84.94 90 PRO A N 1
ATOM 676 C CA . PRO A 1 90 ? 1.892 2.462 4.763 1.00 84.94 90 PRO A CA 1
ATOM 677 C C . PRO A 1 90 ? 3.029 2.584 5.785 1.00 84.94 90 PRO A C 1
ATOM 679 O O . PRO A 1 90 ? 3.354 3.676 6.239 1.00 84.94 90 PRO A O 1
ATOM 682 N N . GLY A 1 91 ? 3.640 1.456 6.145 1.00 85.75 91 GLY A N 1
ATOM 683 C CA . GLY A 1 91 ? 4.724 1.388 7.134 1.00 85.75 91 GLY A CA 1
ATOM 684 C C . GLY A 1 91 ? 4.276 1.265 8.596 1.00 85.75 91 GLY A C 1
ATOM 685 O O . GLY A 1 91 ? 5.042 0.733 9.392 1.00 85.75 91 GLY A O 1
ATOM 686 N N . GLN A 1 92 ? 3.045 1.659 8.941 1.00 93.00 92 GLN A N 1
ATOM 687 C CA . GLN A 1 92 ? 2.516 1.561 10.312 1.00 93.00 92 GLN A CA 1
ATOM 688 C C . GLN A 1 92 ? 1.436 0.490 10.466 1.00 93.00 92 GLN A C 1
ATOM 690 O O . GLN A 1 92 ? 1.475 -0.302 11.399 1.00 93.00 92 GLN A O 1
ATOM 695 N N . ARG A 1 93 ? 0.456 0.477 9.560 1.00 94.38 93 ARG A N 1
ATOM 696 C CA . ARG A 1 93 ? -0.682 -0.448 9.548 1.00 94.38 93 ARG A CA 1
ATOM 697 C C . ARG A 1 93 ? -0.881 -0.923 8.125 1.00 94.38 93 ARG A C 1
ATOM 699 O O . ARG A 1 93 ? -1.464 -0.215 7.298 1.00 94.38 93 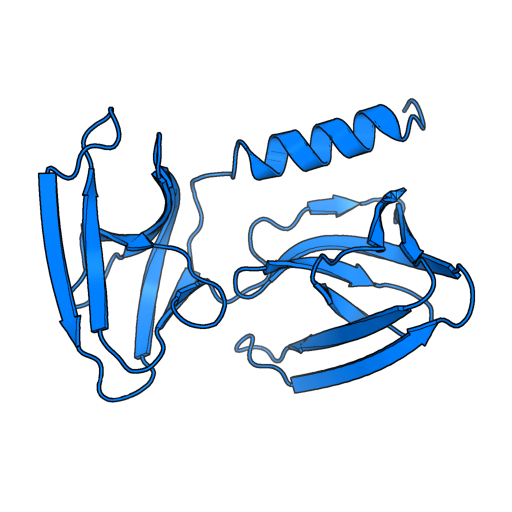ARG A O 1
ATOM 706 N N . VAL A 1 94 ? -0.337 -2.093 7.823 1.00 93.88 94 VAL A N 1
ATOM 707 C CA . VAL A 1 94 ? -0.290 -2.620 6.459 1.00 93.88 94 VAL A CA 1
ATOM 708 C C . VAL A 1 94 ? -0.915 -3.994 6.407 1.00 93.88 94 VAL A C 1
ATOM 710 O O . VAL A 1 94 ? -0.552 -4.871 7.183 1.00 93.88 94 VAL A O 1
ATOM 713 N N . LEU A 1 95 ? -1.837 -4.183 5.473 1.00 93.44 95 LEU A N 1
ATOM 714 C CA . LEU A 1 95 ? -2.271 -5.516 5.107 1.00 93.44 95 LEU A CA 1
ATOM 715 C C . LEU A 1 95 ? -1.134 -6.194 4.341 1.00 93.44 95 LEU A C 1
ATOM 717 O O . LEU A 1 95 ? -0.686 -5.676 3.313 1.00 93.44 95 LEU A O 1
ATOM 721 N N . LEU A 1 96 ? -0.633 -7.292 4.899 1.00 93.44 96 LEU A N 1
ATOM 722 C CA . LEU A 1 96 ? 0.421 -8.096 4.299 1.00 93.44 96 LEU A CA 1
ATOM 723 C C . LEU A 1 96 ? -0.131 -8.856 3.097 1.00 93.44 96 LEU A C 1
ATOM 725 O O . LEU A 1 96 ? -1.281 -9.295 3.111 1.00 93.44 96 LEU A O 1
ATOM 729 N N . GLY A 1 97 ? 0.697 -9.022 2.071 1.00 92.44 97 GLY A N 1
ATOM 730 C CA . GLY A 1 97 ? 0.281 -9.698 0.847 1.00 92.44 97 GLY A CA 1
ATOM 731 C C . GLY A 1 97 ? 0.354 -8.827 -0.393 1.00 92.44 97 GLY A C 1
ATOM 732 O O . GLY A 1 97 ? 0.431 -7.605 -0.296 1.00 92.44 97 GLY A O 1
ATOM 733 N N . ALA A 1 98 ? 0.261 -9.468 -1.559 1.00 92.06 98 ALA A N 1
ATOM 734 C CA . ALA A 1 98 ? -0.196 -8.844 -2.796 1.00 92.06 98 ALA A CA 1
ATOM 735 C C . ALA A 1 98 ? -1.728 -8.892 -2.833 1.00 92.06 98 ALA A C 1
ATOM 737 O O . ALA A 1 98 ? -2.334 -9.874 -3.258 1.00 92.06 98 ALA A O 1
ATOM 738 N N . VAL A 1 99 ? -2.350 -7.826 -2.343 1.00 90.12 99 VAL A N 1
ATOM 739 C CA . VAL A 1 99 ? -3.797 -7.757 -2.134 1.00 90.12 99 VAL A CA 1
ATOM 740 C C . VAL A 1 99 ? -4.487 -7.132 -3.344 1.00 90.12 99 VAL A C 1
ATOM 742 O O . VAL A 1 99 ? -3.955 -6.199 -3.947 1.00 90.12 99 VAL A O 1
ATOM 745 N N . VAL A 1 100 ? -5.691 -7.611 -3.677 1.00 86.69 100 VAL A N 1
ATOM 746 C CA . VAL A 1 100 ? -6.442 -7.215 -4.884 1.00 86.69 100 VAL A CA 1
ATOM 747 C C . VAL A 1 100 ? -5.560 -7.338 -6.142 1.00 86.69 100 VAL A C 1
ATOM 749 O O . VAL A 1 100 ? -5.360 -6.347 -6.858 1.00 86.69 100 VAL A O 1
ATOM 752 N N . PRO A 1 101 ? -4.949 -8.518 -6.383 1.00 90.31 101 PRO A N 1
ATOM 753 C CA . PRO A 1 101 ? -4.105 -8.703 -7.547 1.00 90.31 101 PRO A CA 1
ATOM 754 C C . PRO A 1 101 ? -4.950 -8.591 -8.815 1.00 90.31 101 PRO A C 1
ATOM 756 O O . PRO A 1 101 ? -6.039 -9.152 -8.916 1.00 90.31 101 PRO A O 1
ATOM 759 N N . HIS A 1 102 ? -4.423 -7.872 -9.794 1.00 89.94 102 HIS A N 1
ATOM 760 C CA . HIS A 1 102 ? -4.978 -7.807 -11.131 1.00 89.94 102 HIS A CA 1
ATOM 761 C C . HIS A 1 102 ? -3.891 -8.207 -12.120 1.00 89.94 102 HIS A C 1
ATOM 763 O O . HIS A 1 102 ? -2.886 -7.507 -12.258 1.00 89.94 102 HIS A O 1
ATOM 769 N N . THR A 1 103 ? -4.078 -9.353 -12.766 1.00 92.88 103 THR A N 1
ATOM 770 C CA . THR A 1 103 ? -3.141 -9.932 -13.732 1.00 92.88 103 THR A CA 1
ATOM 771 C C . THR A 1 103 ? -3.487 -9.493 -15.148 1.00 92.88 103 THR A C 1
ATOM 773 O O . THR A 1 103 ? -4.657 -9.486 -15.523 1.00 92.88 103 THR A O 1
ATOM 776 N N . TYR A 1 104 ? -2.474 -9.191 -15.953 1.00 89.62 104 TYR A N 1
ATOM 777 C CA . TYR A 1 104 ? -2.623 -8.790 -17.348 1.00 89.62 104 TYR A CA 1
ATOM 778 C C . TYR A 1 104 ? -2.091 -9.888 -18.272 1.00 89.62 104 TYR A C 1
ATOM 780 O O . TYR A 1 104 ? -0.932 -10.294 -18.172 1.00 89.62 104 TYR A O 1
ATOM 788 N N . ALA A 1 105 ? -2.941 -10.339 -19.193 1.00 90.62 105 ALA A N 1
ATOM 789 C CA . ALA A 1 105 ? -2.585 -11.258 -20.266 1.00 90.62 105 ALA A CA 1
ATOM 790 C C . ALA A 1 105 ? -3.047 -10.651 -21.608 1.00 90.62 105 ALA A C 1
ATOM 792 O O . ALA A 1 105 ? -4.255 -10.558 -21.835 1.00 90.62 105 ALA A O 1
ATOM 793 N N . PRO A 1 106 ? -2.127 -10.205 -22.489 1.00 89.25 106 PRO A N 1
ATOM 794 C CA . PRO A 1 106 ? -0.665 -10.220 -22.341 1.00 89.25 106 PRO A CA 1
ATOM 795 C C . PRO A 1 106 ? -0.137 -9.205 -21.298 1.00 89.25 106 PRO A C 1
ATOM 797 O O . PRO A 1 106 ? -0.870 -8.287 -20.920 1.00 89.25 106 PRO A O 1
ATOM 800 N N . PRO A 1 107 ? 1.136 -9.325 -20.859 1.00 92.25 107 PRO A N 1
ATOM 801 C CA . PRO A 1 107 ? 1.774 -8.332 -19.993 1.00 92.25 107 PRO A CA 1
ATOM 802 C C . PRO A 1 107 ? 1.732 -6.914 -20.584 1.00 92.25 107 PRO A C 1
ATOM 804 O O . PRO A 1 107 ? 1.930 -6.725 -21.788 1.00 92.25 107 PRO A O 1
ATOM 807 N N . ARG A 1 108 ? 1.524 -5.911 -19.726 1.00 93.69 108 ARG A N 1
ATOM 808 C CA . ARG A 1 108 ? 1.544 -4.477 -20.079 1.00 93.69 108 ARG A CA 1
ATOM 809 C C . ARG A 1 108 ? 2.953 -3.895 -19.933 1.00 93.69 108 ARG A C 1
ATOM 811 O O . ARG A 1 108 ? 3.837 -4.553 -19.384 1.00 93.69 108 ARG A O 1
ATOM 818 N N . LYS A 1 109 ? 3.198 -2.670 -20.413 1.00 95.00 109 LYS A N 1
ATOM 819 C CA . LYS A 1 109 ? 4.514 -2.010 -20.302 1.00 95.00 109 LYS A CA 1
ATOM 820 C C . LYS A 1 109 ? 4.488 -0.923 -19.238 1.00 95.00 109 LYS A C 1
ATOM 822 O O . LYS A 1 109 ? 3.635 -0.051 -19.261 1.00 95.00 109 LYS A O 1
ATOM 827 N N . LEU A 1 110 ? 5.449 -0.931 -18.326 1.00 96.19 110 LEU A N 1
ATOM 828 C CA . LEU A 1 110 ? 5.669 0.164 -17.390 1.00 96.19 110 LEU A CA 1
ATOM 829 C C . LEU A 1 110 ? 6.765 1.056 -17.960 1.00 96.19 110 LEU A C 1
ATOM 831 O O . LEU A 1 110 ? 7.890 0.588 -18.135 1.00 96.19 110 LEU A O 1
ATOM 835 N N . ALA A 1 111 ? 6.439 2.307 -18.272 1.00 96.50 111 ALA A N 1
ATOM 836 C CA . ALA A 1 111 ? 7.416 3.315 -18.650 1.00 96.50 111 ALA A CA 1
ATOM 837 C C . ALA A 1 111 ? 8.057 3.930 -17.398 1.00 96.50 111 ALA A C 1
ATOM 839 O O . ALA A 1 111 ? 7.386 4.176 -16.393 1.00 96.50 111 ALA A O 1
ATOM 840 N N . PHE A 1 112 ? 9.358 4.175 -17.490 1.00 97.25 112 PHE A N 1
ATOM 841 C CA . PHE A 1 112 ? 10.195 4.784 -16.469 1.00 97.25 112 PHE A CA 1
ATOM 842 C C . PHE A 1 112 ? 10.709 6.104 -17.022 1.00 97.25 112 PHE A C 1
ATOM 844 O O . PHE A 1 112 ? 11.406 6.107 -18.038 1.00 97.25 112 PHE A O 1
ATOM 851 N N . ASN A 1 113 ? 10.402 7.207 -16.352 1.00 97.12 113 ASN A N 1
ATOM 852 C CA . ASN A 1 113 ? 11.112 8.462 -16.563 1.00 97.12 113 ASN A CA 1
ATOM 853 C C . ASN A 1 113 ? 12.516 8.376 -15.934 1.00 97.12 113 ASN A C 1
ATOM 855 O O . ASN A 1 113 ? 12.768 7.489 -15.111 1.00 97.12 113 ASN A O 1
ATOM 859 N N . PRO A 1 114 ? 13.449 9.273 -16.301 1.00 97.62 114 PRO A N 1
ATOM 860 C CA . PRO A 1 114 ? 14.724 9.366 -15.607 1.00 97.62 114 PRO A CA 1
ATOM 861 C C . PRO A 1 114 ? 14.508 9.550 -14.103 1.00 97.62 114 PRO A C 1
ATOM 863 O O . PRO A 1 114 ? 13.696 10.374 -13.677 1.00 97.62 114 PRO A O 1
ATOM 866 N N . GLY A 1 115 ? 15.216 8.765 -13.298 1.00 97.62 115 GLY A N 1
ATOM 867 C CA . GLY A 1 115 ? 15.007 8.733 -11.857 1.00 97.62 115 GLY A CA 1
ATOM 868 C C . GLY A 1 115 ? 15.486 7.445 -11.204 1.00 97.62 115 GLY A C 1
ATOM 869 O O . GLY A 1 115 ? 15.879 6.482 -11.869 1.00 97.62 115 GLY A O 1
ATOM 870 N N . THR A 1 116 ? 15.453 7.439 -9.873 1.00 97.94 116 THR A N 1
ATOM 871 C CA . THR A 1 116 ? 15.856 6.298 -9.048 1.00 97.94 116 THR A CA 1
ATOM 872 C C . THR A 1 116 ? 14.632 5.592 -8.496 1.00 97.94 116 THR A C 1
ATOM 874 O O . THR A 1 116 ? 13.816 6.194 -7.801 1.00 97.94 116 THR A O 1
ATOM 877 N N . TYR A 1 117 ? 14.539 4.290 -8.752 1.00 97.94 117 TYR A N 1
ATOM 878 C CA . TYR A 1 117 ? 13.430 3.461 -8.293 1.00 97.94 117 TYR A CA 1
ATOM 879 C C . TYR A 1 117 ? 13.945 2.332 -7.411 1.00 97.94 117 TYR A C 1
ATOM 881 O O . TYR A 1 117 ? 15.077 1.865 -7.552 1.00 97.94 117 TYR A O 1
ATOM 889 N N . THR A 1 118 ? 13.112 1.877 -6.479 1.00 98.12 118 THR A N 1
ATOM 890 C CA . THR A 1 118 ? 13.433 0.725 -5.632 1.00 98.12 118 THR A CA 1
ATOM 891 C C . THR A 1 118 ? 12.340 -0.321 -5.753 1.00 98.12 118 THR A C 1
ATOM 893 O O . THR A 1 118 ? 11.174 -0.042 -5.489 1.00 98.12 118 THR A O 1
ATOM 896 N N . GLY A 1 119 ? 12.737 -1.521 -6.166 1.00 97.69 119 GLY A N 1
ATOM 897 C CA . GLY A 1 119 ? 11.891 -2.703 -6.206 1.00 97.69 119 GLY A CA 1
ATOM 898 C C . GLY A 1 119 ? 12.171 -3.631 -5.039 1.00 97.69 119 GLY A C 1
ATOM 899 O O . GLY A 1 119 ? 13.292 -3.690 -4.525 1.00 97.69 119 GLY A O 1
ATOM 900 N N . TYR A 1 120 ? 11.158 -4.401 -4.664 1.00 97.94 120 TYR A N 1
ATOM 901 C CA . TYR A 1 120 ? 11.205 -5.321 -3.537 1.00 97.94 120 TYR A CA 1
ATOM 902 C C . TYR A 1 120 ? 10.810 -6.733 -3.970 1.00 97.94 120 TYR A C 1
ATOM 904 O O . TYR A 1 120 ? 9.876 -6.929 -4.747 1.00 97.94 120 TYR A O 1
ATOM 912 N N . ARG A 1 121 ? 11.531 -7.724 -3.452 1.00 97.12 121 ARG A N 1
ATOM 913 C CA . ARG A 1 121 ? 11.092 -9.119 -3.399 1.00 97.12 121 ARG A CA 1
ATOM 914 C C . ARG A 1 121 ? 10.679 -9.431 -1.979 1.00 97.12 121 ARG A C 1
ATOM 916 O O . ARG A 1 121 ? 11.290 -8.929 -1.034 1.00 97.12 121 ARG A O 1
ATOM 923 N N . TYR A 1 122 ? 9.670 -10.274 -1.862 1.00 94.75 122 TYR A N 1
ATOM 924 C CA . TYR A 1 122 ? 9.101 -10.657 -0.587 1.00 94.75 122 TYR A CA 1
ATOM 925 C C . TYR A 1 122 ? 9.247 -12.160 -0.375 1.00 94.75 122 TYR A C 1
ATOM 927 O O . TYR A 1 122 ? 9.237 -12.916 -1.347 1.00 94.75 122 TYR A O 1
ATOM 935 N N . ASP A 1 123 ? 9.423 -12.569 0.876 1.00 94.00 123 ASP A N 1
ATOM 936 C CA . ASP A 1 123 ? 9.351 -13.974 1.271 1.00 94.00 123 ASP A CA 1
ATOM 937 C C . ASP A 1 123 ? 7.889 -14.442 1.405 1.00 94.00 123 ASP A C 1
ATOM 939 O O . ASP A 1 123 ? 6.943 -13.691 1.148 1.00 94.00 123 ASP A O 1
ATOM 943 N N . ALA A 1 124 ? 7.697 -15.696 1.821 1.00 90.56 124 ALA A N 1
ATOM 944 C CA . ALA A 1 124 ? 6.370 -16.273 2.037 1.00 90.56 124 ALA A CA 1
ATOM 945 C C . ALA A 1 124 ? 5.556 -15.548 3.132 1.00 90.56 124 ALA A C 1
ATOM 947 O O . ALA A 1 124 ? 4.327 -15.565 3.094 1.00 90.56 124 ALA A O 1
ATOM 948 N N . GLY A 1 125 ? 6.223 -14.888 4.085 1.00 89.31 125 GLY A N 1
ATOM 949 C CA . GLY A 1 125 ? 5.604 -14.064 5.127 1.00 89.31 125 GLY A CA 1
ATOM 950 C C . GLY A 1 125 ? 5.358 -12.615 4.698 1.00 89.31 125 GLY A C 1
ATOM 951 O O . GLY A 1 125 ? 4.964 -11.786 5.520 1.00 89.31 125 GLY A O 1
ATOM 952 N N . TRP A 1 126 ? 5.605 -12.288 3.428 1.00 91.62 126 TRP A N 1
ATOM 953 C CA . TRP A 1 126 ? 5.547 -10.938 2.876 1.00 91.62 126 TRP A CA 1
ATOM 954 C C . TRP A 1 126 ? 6.484 -9.933 3.564 1.00 91.62 126 TRP A C 1
ATOM 956 O O . TRP A 1 126 ? 6.281 -8.717 3.473 1.00 91.62 126 TRP A O 1
ATOM 966 N N . ALA A 1 127 ? 7.547 -10.402 4.219 1.00 90.44 127 ALA A N 1
ATOM 967 C CA . ALA A 1 127 ? 8.658 -9.551 4.626 1.00 90.44 127 ALA A CA 1
ATOM 968 C C . ALA A 1 127 ? 9.604 -9.319 3.437 1.00 90.44 127 ALA A C 1
ATOM 970 O O . ALA A 1 127 ? 9.611 -10.071 2.466 1.00 90.44 127 ALA A O 1
ATOM 971 N N . VAL A 1 128 ? 10.353 -8.212 3.459 1.00 93.62 128 VAL A N 1
ATOM 972 C CA . VAL A 1 128 ? 11.259 -7.857 2.355 1.00 93.62 128 VAL A CA 1
ATOM 973 C C . VAL A 1 128 ? 12.452 -8.811 2.368 1.00 93.62 128 VAL A C 1
ATOM 975 O O . VAL A 1 128 ? 13.337 -8.676 3.206 1.00 93.62 128 VAL A O 1
ATOM 978 N N . ALA A 1 129 ? 12.488 -9.732 1.408 1.00 96.12 129 ALA A N 1
ATOM 979 C CA . ALA A 1 129 ? 13.583 -10.680 1.217 1.00 96.12 129 ALA A CA 1
ATOM 980 C C . ALA A 1 129 ? 14.747 -10.064 0.430 1.00 96.12 129 ALA A C 1
ATOM 982 O O . ALA A 1 129 ? 15.910 -10.366 0.680 1.00 96.12 129 ALA A O 1
ATOM 983 N N . ALA A 1 130 ? 14.448 -9.179 -0.528 1.00 97.12 130 ALA A N 1
ATOM 984 C CA . ALA A 1 130 ? 15.475 -8.435 -1.248 1.00 97.12 130 ALA A CA 1
ATOM 985 C C . ALA A 1 130 ? 14.981 -7.053 -1.671 1.00 97.12 130 ALA A C 1
ATOM 987 O O . ALA A 1 130 ? 13.812 -6.863 -2.008 1.00 97.12 130 ALA A O 1
ATOM 988 N N . LYS A 1 131 ? 15.909 -6.098 -1.724 1.00 97.81 131 LYS A N 1
ATOM 989 C CA . LYS A 1 131 ? 15.714 -4.766 -2.303 1.00 97.81 131 LYS A CA 1
ATOM 990 C C . LYS A 1 131 ? 16.638 -4.602 -3.502 1.00 97.81 131 LYS A C 1
ATOM 992 O O . LYS A 1 131 ? 17.774 -5.068 -3.473 1.00 97.81 131 LYS A O 1
ATOM 997 N N . LYS A 1 132 ? 16.164 -3.936 -4.548 1.00 98.25 132 LYS A N 1
ATOM 998 C CA . LYS A 1 132 ? 16.995 -3.522 -5.680 1.00 98.25 132 LYS A CA 1
ATOM 999 C C . LYS A 1 132 ? 16.714 -2.063 -5.976 1.00 98.25 132 LYS A C 1
ATOM 1001 O O . LYS A 1 132 ? 15.561 -1.707 -6.190 1.00 98.25 132 LYS A O 1
ATOM 1006 N N . THR A 1 133 ? 17.756 -1.246 -6.013 1.00 98.25 133 THR A N 1
ATOM 1007 C CA . THR A 1 133 ? 17.674 0.165 -6.395 1.00 98.25 133 THR A CA 1
ATOM 1008 C C . THR A 1 133 ? 18.430 0.355 -7.700 1.00 98.25 133 THR A C 1
ATOM 1010 O O . THR A 1 133 ? 19.521 -0.187 -7.859 1.00 98.25 133 THR A O 1
ATOM 1013 N N . PHE A 1 134 ? 17.833 1.071 -8.647 1.00 98.00 134 PHE A N 1
ATOM 1014 C CA . PHE A 1 134 ? 18.442 1.354 -9.941 1.00 98.00 134 PHE A CA 1
ATOM 1015 C C . PHE A 1 134 ? 18.045 2.756 -10.395 1.00 98.00 134 PHE A C 1
ATOM 1017 O O . PHE A 1 134 ? 16.911 3.190 -10.174 1.00 98.00 134 PHE A O 1
ATOM 1024 N N . THR A 1 135 ? 18.987 3.447 -11.029 1.00 98.06 135 THR A N 1
ATOM 1025 C CA . THR A 1 135 ? 18.796 4.792 -11.567 1.00 98.06 135 THR A CA 1
ATOM 1026 C C . THR A 1 135 ? 18.764 4.726 -13.084 1.00 98.06 135 THR A C 1
ATOM 1028 O O . THR A 1 135 ? 19.745 4.348 -13.721 1.00 98.06 135 THR A O 1
ATOM 1031 N N . PHE A 1 136 ? 17.638 5.117 -13.672 1.00 97.38 136 PHE A N 1
ATOM 1032 C CA . PHE A 1 136 ? 17.539 5.333 -15.108 1.00 97.38 136 PHE A CA 1
ATOM 1033 C C . PHE A 1 136 ? 18.008 6.750 -15.427 1.00 97.38 136 PHE A C 1
ATOM 1035 O O . PHE A 1 136 ? 17.423 7.722 -14.956 1.00 97.38 136 PHE A O 1
ATOM 1042 N N . THR A 1 137 ? 19.054 6.874 -16.240 1.00 97.31 137 THR A N 1
ATOM 1043 C CA . THR A 1 137 ? 19.560 8.172 -16.723 1.00 97.31 137 THR A CA 1
ATOM 1044 C C . THR A 1 137 ? 18.768 8.713 -17.916 1.00 97.31 137 THR A C 1
ATOM 1046 O O . THR A 1 137 ? 18.885 9.883 -18.262 1.00 97.31 137 THR A O 1
ATOM 1049 N N . ARG A 1 138 ? 17.945 7.869 -18.544 1.00 96.81 138 ARG A N 1
ATOM 1050 C CA . ARG A 1 138 ? 17.058 8.189 -19.669 1.00 96.81 138 ARG A CA 1
ATOM 1051 C C . ARG A 1 138 ? 15.767 7.386 -19.553 1.00 96.81 138 ARG A C 1
ATOM 1053 O O . ARG A 1 138 ? 15.749 6.373 -18.853 1.00 96.81 138 ARG A O 1
ATOM 1060 N N . SER A 1 139 ? 14.724 7.795 -20.270 1.00 96.38 139 SER A N 1
ATOM 1061 C CA . SER A 1 139 ? 13.463 7.054 -20.270 1.00 96.38 139 SER A CA 1
ATOM 1062 C C . SER A 1 139 ? 13.651 5.601 -20.718 1.00 96.38 139 SER A C 1
ATOM 1064 O O . SER A 1 139 ? 14.439 5.308 -21.620 1.00 96.38 139 SER A O 1
ATOM 1066 N N . SER A 1 140 ? 12.931 4.685 -20.078 1.00 97.25 140 SER A N 1
ATOM 1067 C CA . SER A 1 140 ? 13.001 3.243 -20.337 1.00 97.25 140 SER A CA 1
ATOM 1068 C C . SER A 1 140 ? 11.628 2.589 -20.167 1.00 97.25 140 SER A C 1
ATOM 1070 O O . SER A 1 140 ? 10.665 3.241 -19.771 1.00 97.25 140 SER A O 1
ATOM 1072 N N . ALA A 1 141 ? 11.514 1.298 -20.472 1.00 96.88 141 ALA A N 1
ATOM 1073 C CA . ALA A 1 141 ? 10.302 0.524 -20.238 1.00 96.88 141 ALA A CA 1
ATOM 1074 C C . ALA A 1 141 ? 10.614 -0.932 -19.877 1.00 96.88 141 ALA A C 1
ATOM 1076 O O . ALA A 1 141 ? 11.597 -1.503 -20.347 1.00 96.88 141 ALA A O 1
ATOM 1077 N N . ALA A 1 142 ? 9.748 -1.549 -19.075 1.00 97.31 142 ALA A N 1
ATOM 1078 C CA . ALA A 1 142 ? 9.813 -2.971 -18.741 1.00 97.31 142 ALA A CA 1
ATOM 1079 C C . ALA A 1 142 ? 8.408 -3.589 -18.724 1.00 97.31 142 ALA A C 1
ATOM 1081 O O . ALA A 1 142 ? 7.446 -2.898 -18.383 1.00 97.31 142 ALA A O 1
ATOM 1082 N N . PRO A 1 143 ? 8.253 -4.875 -19.077 1.00 97.50 143 PRO A N 1
ATOM 1083 C CA . PRO A 1 143 ? 6.959 -5.535 -18.998 1.00 97.50 143 PRO A CA 1
ATOM 1084 C C . PRO A 1 143 ? 6.561 -5.795 -17.538 1.00 97.50 143 PRO A C 1
ATOM 1086 O O . PRO A 1 143 ? 7.393 -6.186 -16.712 1.00 97.50 143 PRO A O 1
ATOM 1089 N N . PHE A 1 144 ? 5.277 -5.638 -17.224 1.00 97.25 144 PHE A N 1
ATOM 1090 C CA . PHE A 1 144 ? 4.685 -6.028 -15.947 1.00 97.25 144 PHE A CA 1
ATOM 1091 C C . PHE A 1 144 ? 3.470 -6.934 -16.160 1.00 97.25 144 PHE A C 1
ATOM 1093 O O . PHE A 1 144 ? 2.659 -6.721 -17.062 1.00 97.25 144 PHE A O 1
ATOM 1100 N N . GLY A 1 145 ? 3.380 -7.978 -15.336 1.00 95.69 145 GLY A N 1
ATOM 1101 C CA . GLY A 1 145 ? 2.353 -9.017 -15.454 1.00 95.69 145 GLY A CA 1
ATOM 1102 C C . GLY A 1 145 ? 1.148 -8.792 -14.547 1.00 95.69 145 GLY A C 1
ATOM 1103 O O . GLY A 1 145 ? 0.076 -9.320 -14.817 1.00 95.69 145 GLY A O 1
ATOM 1104 N N . ALA A 1 146 ? 1.295 -7.996 -13.487 1.00 95.00 146 ALA A N 1
ATOM 1105 C CA . ALA A 1 146 ? 0.216 -7.733 -12.546 1.00 95.00 146 ALA A CA 1
ATOM 1106 C C . ALA A 1 146 ? 0.397 -6.405 -11.808 1.00 95.00 146 ALA A C 1
ATOM 1108 O O . ALA A 1 146 ? 1.510 -5.882 -11.703 1.00 95.00 146 ALA A O 1
ATOM 1109 N N . THR A 1 147 ? -0.694 -5.895 -11.241 1.00 94.62 147 THR A N 1
ATOM 1110 C CA . THR A 1 147 ? -0.660 -4.894 -10.171 1.00 94.62 147 THR A CA 1
ATOM 1111 C C . THR A 1 147 ? -1.344 -5.423 -8.921 1.00 94.62 147 THR A C 1
ATOM 1113 O O . THR A 1 147 ? -2.305 -6.181 -9.006 1.00 94.62 147 THR A O 1
ATOM 1116 N N . ALA A 1 148 ? -0.870 -5.012 -7.750 1.00 92.44 148 ALA A N 1
ATOM 1117 C CA . ALA A 1 148 ? -1.488 -5.349 -6.471 1.00 92.44 148 ALA A CA 1
ATOM 1118 C C . ALA A 1 148 ? -1.163 -4.286 -5.419 1.00 92.44 148 ALA A C 1
ATOM 1120 O O . ALA A 1 148 ? -0.177 -3.557 -5.542 1.00 92.44 148 ALA A O 1
ATOM 1121 N N . TRP A 1 149 ? -1.955 -4.224 -4.353 1.00 89.88 149 TRP A N 1
ATOM 1122 C CA . TRP A 1 149 ? -1.590 -3.511 -3.133 1.00 89.88 149 TRP A CA 1
ATOM 1123 C C . TRP A 1 149 ? -0.651 -4.391 -2.313 1.00 89.88 149 TRP A C 1
ATOM 1125 O O . TRP A 1 149 ? -1.102 -5.224 -1.532 1.00 89.88 149 TRP A O 1
ATOM 1135 N N . VAL A 1 150 ? 0.654 -4.216 -2.510 1.00 93.38 150 VAL A N 1
ATOM 1136 C CA . VAL A 1 150 ? 1.688 -4.990 -1.822 1.00 93.38 150 VAL A CA 1
ATOM 1137 C C . VAL A 1 150 ? 2.097 -4.276 -0.544 1.00 93.38 150 VAL A C 1
ATOM 1139 O O . VAL A 1 150 ? 2.599 -3.151 -0.591 1.00 93.38 150 VAL A O 1
ATOM 1142 N N . ASN A 1 151 ? 1.846 -4.900 0.609 1.00 91.94 151 ASN A N 1
ATOM 1143 C CA . ASN A 1 151 ? 2.136 -4.329 1.932 1.00 91.94 151 ASN A CA 1
ATOM 1144 C C . ASN A 1 151 ? 1.645 -2.872 2.081 1.00 91.94 151 ASN A C 1
ATOM 1146 O O . ASN A 1 151 ? 2.343 -1.997 2.604 1.00 91.94 151 ASN A O 1
ATOM 1150 N N . GLY A 1 152 ? 0.431 -2.605 1.590 1.00 86.94 152 GLY A N 1
ATOM 1151 C CA . GLY A 1 152 ? -0.224 -1.299 1.672 1.00 86.94 152 GLY A CA 1
ATOM 1152 C C . GLY A 1 152 ? 0.153 -0.283 0.587 1.00 86.94 152 GLY A C 1
ATOM 1153 O O . GLY A 1 152 ? -0.321 0.848 0.663 1.00 86.94 152 GLY A O 1
ATOM 1154 N N . ARG A 1 153 ? 0.953 -0.642 -0.426 1.00 89.19 153 ARG A N 1
ATOM 1155 C CA . ARG A 1 153 ? 1.286 0.241 -1.561 1.00 89.19 153 ARG A CA 1
ATOM 1156 C C . ARG A 1 153 ? 0.926 -0.408 -2.890 1.00 89.19 153 ARG A C 1
ATOM 1158 O O . ARG A 1 153 ? 1.312 -1.551 -3.133 1.00 89.19 153 ARG A O 1
ATOM 1165 N N . LEU A 1 154 ? 0.241 0.326 -3.768 1.00 91.19 154 LEU A N 1
ATOM 1166 C CA . LEU A 1 154 ? 0.060 -0.114 -5.149 1.00 91.19 154 LEU A CA 1
ATOM 1167 C C . LEU A 1 154 ? 1.437 -0.393 -5.754 1.00 91.19 154 LEU A C 1
ATOM 1169 O O . LEU A 1 154 ? 2.341 0.427 -5.618 1.00 91.19 154 LEU A O 1
ATOM 1173 N N . SER A 1 155 ? 1.610 -1.561 -6.360 1.00 95.44 155 SER A N 1
ATOM 1174 C CA . SER A 1 155 ? 2.884 -2.013 -6.908 1.00 95.44 155 SER A CA 1
ATOM 1175 C C . SER A 1 155 ? 2.688 -2.778 -8.215 1.00 95.44 155 SER A C 1
ATOM 1177 O O . SER A 1 155 ? 1.657 -3.423 -8.416 1.00 95.44 155 SER A O 1
ATOM 1179 N N . TYR A 1 156 ? 3.706 -2.740 -9.073 1.00 96.88 156 TYR A N 1
ATOM 1180 C CA . TYR A 1 156 ? 3.768 -3.416 -10.369 1.00 96.88 156 TYR A CA 1
ATOM 1181 C C . TYR A 1 156 ? 4.672 -4.649 -10.287 1.00 96.88 156 TYR A C 1
ATOM 1183 O O . TYR A 1 156 ? 5.822 -4.537 -9.860 1.00 96.88 156 TYR A O 1
ATOM 1191 N N . GLN A 1 157 ? 4.188 -5.816 -10.714 1.00 97.69 157 GLN A N 1
ATOM 1192 C CA . GLN A 1 157 ? 4.991 -7.038 -10.795 1.00 97.69 157 GLN A CA 1
ATOM 1193 C C . GLN A 1 157 ? 5.801 -7.041 -12.091 1.00 97.69 157 GLN A C 1
ATOM 1195 O O . GLN A 1 157 ? 5.272 -7.362 -13.159 1.00 97.69 157 GLN A O 1
ATOM 1200 N N . ILE A 1 158 ? 7.080 -6.685 -12.015 1.00 98.12 158 ILE A N 1
ATOM 1201 C CA . ILE A 1 158 ? 7.935 -6.584 -13.199 1.00 98.12 158 ILE A CA 1
ATOM 1202 C C . ILE A 1 158 ? 8.394 -7.978 -13.640 1.00 98.12 158 ILE A C 1
ATOM 1204 O O . ILE A 1 158 ? 8.926 -8.757 -12.849 1.00 98.12 158 ILE A O 1
ATOM 1208 N N . THR A 1 159 ? 8.208 -8.289 -14.921 1.00 97.69 159 THR A N 1
ATOM 1209 C CA . THR A 1 159 ? 8.468 -9.622 -15.503 1.00 97.69 159 THR A CA 1
ATOM 1210 C C . THR A 1 159 ? 9.707 -9.666 -16.398 1.00 97.69 159 THR A C 1
ATOM 1212 O O . THR A 1 159 ? 10.140 -10.746 -16.780 1.00 97.69 159 THR A O 1
ATOM 1215 N N . GLY A 1 160 ? 10.330 -8.520 -16.687 1.00 96.62 160 GLY A N 1
ATOM 1216 C CA . GLY A 1 160 ? 11.535 -8.436 -17.514 1.00 96.62 160 GLY A CA 1
ATOM 1217 C C . GLY A 1 160 ? 12.409 -7.225 -17.183 1.00 96.62 160 GLY A C 1
ATOM 1218 O O . GLY A 1 160 ? 11.987 -6.309 -16.478 1.00 96.62 160 GLY A O 1
ATOM 1219 N N . GLY A 1 161 ? 13.642 -7.215 -17.691 1.00 96.06 161 GLY A N 1
ATOM 1220 C CA . GLY A 1 161 ? 14.615 -6.146 -17.437 1.00 96.06 161 GLY A CA 1
ATOM 1221 C C . GLY A 1 161 ? 15.211 -6.170 -16.022 1.00 96.06 161 GLY A C 1
ATOM 1222 O O . GLY A 1 161 ? 15.172 -7.182 -15.324 1.00 96.06 161 GLY A O 1
ATOM 1223 N N . VAL A 1 162 ? 15.776 -5.039 -15.581 1.00 96.94 162 VAL A N 1
ATOM 1224 C CA . VAL A 1 162 ? 16.566 -4.945 -14.332 1.00 96.94 162 VAL A CA 1
ATOM 1225 C C . VAL A 1 162 ? 15.783 -5.329 -13.066 1.00 96.94 162 VAL A C 1
ATOM 1227 O O . VAL A 1 162 ? 16.358 -5.865 -12.113 1.00 96.94 162 VAL A O 1
ATOM 1230 N N . TYR A 1 163 ? 14.464 -5.121 -13.071 1.00 98.00 163 TYR A N 1
ATOM 1231 C CA . TYR A 1 163 ? 13.557 -5.456 -11.970 1.00 98.00 163 TYR A CA 1
ATOM 1232 C C . TYR A 1 163 ? 12.812 -6.783 -12.160 1.00 98.00 163 TYR A C 1
ATOM 1234 O O . TYR A 1 163 ? 11.849 -7.024 -11.442 1.00 98.00 163 TYR A O 1
ATOM 1242 N N . ALA A 1 164 ? 13.229 -7.664 -13.076 1.00 97.81 164 ALA A N 1
ATOM 1243 C CA . ALA A 1 164 ? 12.561 -8.952 -13.271 1.00 97.81 164 ALA A CA 1
ATOM 1244 C C . ALA A 1 164 ? 12.384 -9.727 -11.945 1.00 97.81 164 ALA A C 1
ATOM 1246 O O . ALA A 1 164 ? 13.335 -9.971 -11.191 1.00 97.81 164 ALA A O 1
ATOM 1247 N N . GLY A 1 165 ? 11.137 -10.088 -11.640 1.00 96.50 165 GLY A N 1
ATOM 1248 C CA . GLY A 1 165 ? 10.736 -10.760 -10.406 1.00 96.50 165 GLY A CA 1
ATOM 1249 C C . GLY A 1 165 ? 10.683 -9.857 -9.171 1.00 96.50 165 GLY A C 1
ATOM 1250 O O . GLY A 1 165 ? 10.681 -10.385 -8.066 1.00 96.50 165 GLY A O 1
ATOM 1251 N N . TYR A 1 166 ? 10.692 -8.530 -9.312 1.00 98.19 166 TYR A N 1
ATOM 1252 C CA . TYR A 1 166 ? 10.472 -7.579 -8.217 1.00 98.19 166 TYR A CA 1
ATOM 1253 C C . TYR A 1 166 ? 9.098 -6.919 -8.351 1.00 98.19 166 TYR A C 1
ATOM 1255 O O . TYR A 1 166 ? 8.588 -6.701 -9.451 1.00 98.19 166 TYR A O 1
ATOM 1263 N N . TRP A 1 167 ? 8.533 -6.543 -7.209 1.00 98.00 167 TRP A N 1
ATOM 1264 C CA . TRP A 1 167 ? 7.420 -5.612 -7.125 1.00 98.00 167 TRP A CA 1
ATOM 1265 C C . TRP A 1 167 ? 7.959 -4.192 -7.007 1.00 98.00 167 TRP A C 1
ATOM 1267 O O . TRP A 1 167 ? 8.769 -3.898 -6.125 1.00 98.00 167 TRP A O 1
ATOM 1277 N N . LEU A 1 168 ? 7.512 -3.312 -7.893 1.00 97.56 168 LEU A N 1
ATOM 1278 C CA . LEU A 1 168 ? 7.888 -1.906 -7.900 1.00 97.56 168 LEU A CA 1
ATOM 1279 C C . LEU A 1 168 ? 6.726 -1.072 -7.351 1.00 97.56 168 LEU A C 1
ATOM 1281 O O . LEU A 1 168 ? 5.687 -1.026 -8.012 1.00 97.56 168 LEU A O 1
ATOM 1285 N N . PRO A 1 169 ? 6.843 -0.432 -6.176 1.00 95.69 169 PRO A N 1
ATOM 1286 C CA . PRO A 1 169 ? 5.795 0.449 -5.683 1.00 95.69 169 PRO A CA 1
ATOM 1287 C C . PRO A 1 169 ? 5.559 1.606 -6.648 1.00 95.69 169 PRO A C 1
ATOM 1289 O O . PRO A 1 169 ? 6.508 2.168 -7.196 1.00 95.69 169 PRO A O 1
ATOM 1292 N N . ALA A 1 170 ? 4.295 1.972 -6.831 1.00 92.50 170 ALA A N 1
ATOM 1293 C CA . ALA A 1 170 ? 3.910 3.135 -7.603 1.00 92.50 170 ALA A CA 1
ATOM 1294 C C . ALA A 1 170 ? 4.584 4.387 -7.029 1.00 92.50 170 ALA A C 1
ATOM 1296 O O . ALA A 1 170 ? 4.599 4.619 -5.818 1.00 92.50 170 ALA A O 1
ATOM 1297 N N . ALA A 1 171 ? 5.180 5.161 -7.924 1.00 93.00 171 ALA A N 1
ATOM 1298 C CA . ALA A 1 171 ? 5.966 6.341 -7.620 1.00 93.00 171 ALA A CA 1
ATOM 1299 C C . ALA A 1 171 ? 5.889 7.306 -8.805 1.00 93.00 171 ALA A C 1
ATOM 1301 O O . ALA A 1 171 ? 5.569 6.904 -9.928 1.00 93.00 171 ALA A O 1
ATOM 1302 N N . ALA A 1 172 ? 6.216 8.574 -8.563 1.00 91.12 172 ALA A N 1
ATOM 1303 C CA . ALA A 1 172 ? 6.316 9.562 -9.627 1.00 91.12 172 ALA A CA 1
ATOM 1304 C C . ALA A 1 172 ? 7.308 9.102 -10.714 1.00 91.12 172 ALA A C 1
ATOM 1306 O O . ALA A 1 172 ? 8.373 8.559 -10.423 1.00 91.12 172 ALA A O 1
ATOM 1307 N N . GLY A 1 173 ? 6.942 9.306 -11.981 1.00 92.19 173 GLY A N 1
ATOM 1308 C CA . GLY A 1 173 ? 7.745 8.891 -13.134 1.00 92.19 173 GLY A CA 1
ATOM 1309 C C . GLY A 1 173 ? 7.587 7.425 -13.554 1.00 92.19 173 GLY A C 1
ATOM 1310 O O . GLY A 1 173 ? 8.196 7.033 -14.544 1.00 92.19 173 GLY A O 1
ATOM 1311 N N . LEU A 1 174 ? 6.758 6.636 -12.863 1.00 93.75 174 LEU A N 1
ATOM 1312 C CA . LEU A 1 174 ? 6.288 5.342 -13.360 1.00 93.75 174 LEU A CA 1
ATOM 1313 C C . LEU A 1 174 ? 4.936 5.521 -14.048 1.00 93.75 174 LEU A C 1
ATOM 1315 O O . LEU A 1 174 ? 3.981 5.980 -13.421 1.00 93.75 174 LEU A O 1
ATOM 1319 N N . VAL A 1 175 ? 4.848 5.154 -15.326 1.00 92.31 175 VAL A N 1
ATOM 1320 C CA . VAL A 1 175 ? 3.626 5.318 -16.123 1.00 92.31 175 VAL A CA 1
ATOM 1321 C C . VAL A 1 175 ? 3.242 3.982 -16.761 1.00 92.31 175 VAL A C 1
ATOM 1323 O O . VAL A 1 175 ? 3.961 3.507 -17.641 1.00 92.31 175 VAL A O 1
ATOM 1326 N N . PRO A 1 176 ? 2.142 3.338 -16.334 1.00 88.00 176 PRO A N 1
ATOM 1327 C CA . PRO A 1 176 ? 1.668 2.121 -16.980 1.00 88.00 176 PRO A CA 1
ATOM 1328 C C . PRO A 1 176 ? 1.064 2.444 -18.355 1.00 88.00 176 PRO A C 1
ATOM 1330 O O . PRO A 1 176 ? 0.217 3.329 -18.481 1.00 88.00 176 PRO A O 1
ATOM 1333 N N . ALA A 1 177 ? 1.497 1.702 -19.373 1.00 79.69 177 ALA A N 1
ATOM 1334 C CA . ALA A 1 177 ? 1.010 1.712 -20.749 1.00 79.69 177 ALA A CA 1
ATOM 1335 C C . ALA A 1 177 ? 0.397 0.343 -21.077 1.00 79.69 177 ALA A C 1
ATOM 1337 O O . ALA A 1 177 ? 1.110 -0.689 -21.054 1.00 79.69 177 ALA A O 1
#

Radius of gyration: 17.74 Å; chains: 1; bounding box: 42×28×51 Å

pLDDT: mean 91.23, std 10.02, range [44.84, 98.31]

Sequence (177 aa):
MTRAPALARLADLLREDYPTPAVSGVVRFSAGTHIGYQFNAAGQITAQKSLFLSRTSAANTDLRIRVQGRGLYYRITNGTLAGYLASAVPGQRVLLGAVVPHTYAPPRKLAFNPGTYTGYRYDAGWAVAAKKTFTFTRSSAAPFGATAWVNGRLSYQITGGVYAGYWLPAAAGLVPA

Secondary structure (DSSP, 8-state):
----HHHHHHHHHHHHHS--SEEEEEEEE-SEEEEEEEE-TTS-EEEEEEEEESS-EEEEEEEEEEETTTEEEEEE-SSTTTT-EEE-BTTTEEE-SEEEEEEEEEEEEEEE-SEEEEEEEE-TTS-EEEEEEEEESS-EEEEEEEEEEETTEEEEEE-SSTTTT-EEE--TTEEE-